Protein AF-A0A2I0LD60-F1 (afdb_monomer_lite)

Radius of gyration: 16.78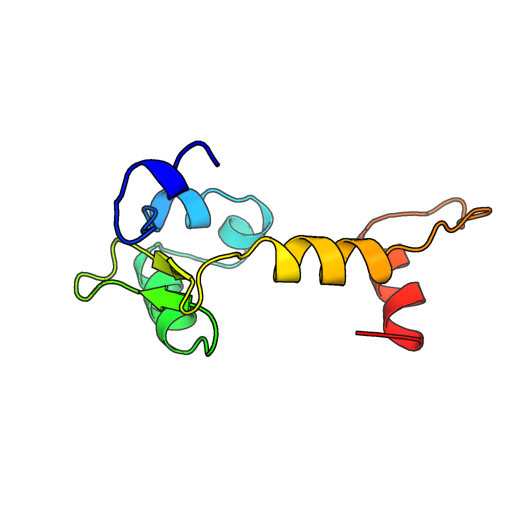 Å; chains: 1; bounding box: 35×22×44 Å

InterPro domains:
  IPR002344 Lupus La protein [PR00302] (10-25)
  IPR002344 Lupus La protein [PR00302] (41-54)
  IPR002344 Lupus La protein [PR00302] (63-79)
  IPR006630 La-type HTH domain [PS50961] (1-62)
  IPR006630 La-type HTH domain [SM00715] (1-55)
  IPR036388 Winged helix-like DNA-binding domain superfamily [G3DSA:1.10.10.10] (1-59)
  IPR036390 Winged helix DNA-binding domain superfamily [SSF46785] (4-64)
  IPR045180 La domain containing protein [PTHR22792] (4-91)

Secondary structure (DSSP, 8-state):
-TTGGGSTT--EEHHHHHTSHHHHTT-S-HHHHHHHHTT-SSEEE-TTSSEEEESSPPPHHHHHHHHTT-----S--TT--HHHHHHHHTTT--

Sequence (94 aa):
MRFINKDPEGYVPISIVASFKKIKALISSNSQLASVLRNSSKLVVSEDGKKVRRLHLLSESDMEELQSRVVVAENLPEDHCHQNLMKIFSAVGR

pLDDT: mean 92.64, std 7.45, range [56.31, 98.19]

Structure (mmCIF, N/CA/C/O backbone):
data_AF-A0A2I0LD60-F1
#
_entry.id   AF-A0A2I0LD60-F1
#
loop_
_atom_site.group_PDB
_atom_site.id
_atom_site.type_symbol
_atom_site.label_atom_id
_atom_site.label_alt_id
_atom_site.label_comp_id
_atom_site.label_asym_id
_atom_site.label_entity_id
_atom_site.label_seq_id
_atom_site.pdbx_PDB_ins_code
_atom_site.Cartn_x
_atom_site.Cartn_y
_atom_site.Cartn_z
_atom_site.occupancy
_atom_site.B_iso_or_equiv
_atom_site.auth_seq_id
_atom_site.auth_comp_id
_atom_site.auth_asym_id
_atom_site.auth_atom_id
_atom_site.pdbx_PDB_model_num
ATOM 1 N N . MET A 1 1 ? 5.914 7.960 7.884 1.00 56.31 1 MET A N 1
ATOM 2 C CA . MET A 1 1 ? 5.372 7.313 9.105 1.00 56.31 1 MET A CA 1
ATOM 3 C C . MET A 1 1 ? 4.649 8.255 10.088 1.00 56.31 1 MET A C 1
ATOM 5 O O . MET A 1 1 ? 4.317 7.819 11.180 1.00 56.31 1 MET A O 1
ATOM 9 N N . ARG A 1 2 ? 4.306 9.511 9.731 1.00 65.75 2 ARG A N 1
ATOM 10 C CA . ARG A 1 2 ? 3.763 10.506 10.694 1.00 65.75 2 ARG A CA 1
ATOM 11 C C . ARG A 1 2 ? 2.464 10.119 11.427 1.00 65.75 2 ARG A C 1
ATOM 13 O O . ARG A 1 2 ? 2.193 10.699 12.471 1.00 65.75 2 ARG A O 1
ATOM 20 N N . PHE A 1 3 ? 1.663 9.199 10.889 1.00 69.00 3 PHE A N 1
ATOM 21 C CA . PHE A 1 3 ? 0.389 8.786 11.496 1.00 69.00 3 PHE A CA 1
ATOM 22 C C . PHE A 1 3 ? 0.408 7.366 12.070 1.00 69.00 3 PHE A C 1
ATOM 24 O O . PHE A 1 3 ? -0.337 7.105 13.000 1.00 69.00 3 PHE A O 1
ATOM 31 N N . ILE A 1 4 ? 1.269 6.483 11.553 1.00 69.88 4 ILE A N 1
ATOM 32 C CA . ILE A 1 4 ? 1.313 5.063 11.943 1.00 69.88 4 ILE A CA 1
ATOM 33 C C . ILE A 1 4 ? 1.921 4.902 13.342 1.00 69.88 4 ILE A C 1
ATOM 35 O O . ILE A 1 4 ? 1.438 4.099 14.122 1.00 69.88 4 ILE A O 1
ATOM 39 N N . ASN A 1 5 ? 2.914 5.723 13.696 1.00 70.38 5 ASN A N 1
ATOM 40 C CA . ASN A 1 5 ? 3.621 5.610 14.979 1.00 70.38 5 ASN A CA 1
ATOM 41 C C . ASN A 1 5 ? 2.896 6.317 16.142 1.00 70.38 5 ASN A C 1
ATOM 43 O O . ASN A 1 5 ? 3.442 6.405 17.235 1.00 70.38 5 ASN A O 1
ATOM 47 N N . LYS A 1 6 ? 1.714 6.901 15.897 1.00 79.56 6 LYS A N 1
ATOM 48 C CA . LYS A 1 6 ? 0.948 7.636 16.920 1.00 79.56 6 LYS A CA 1
ATOM 49 C C . LYS A 1 6 ? 0.009 6.741 17.722 1.00 79.56 6 LYS A C 1
ATOM 51 O O . LYS A 1 6 ? -0.393 7.121 18.814 1.00 79.56 6 LYS A O 1
ATOM 56 N N . ASP A 1 7 ? -0.365 5.604 17.154 1.00 83.38 7 ASP A N 1
ATOM 57 C CA . ASP A 1 7 ? -1.245 4.620 17.763 1.00 83.38 7 ASP A CA 1
ATOM 58 C C . ASP A 1 7 ? -0.401 3.357 18.020 1.00 83.38 7 ASP A C 1
ATOM 60 O O . ASP A 1 7 ? 0.228 2.875 17.074 1.00 83.38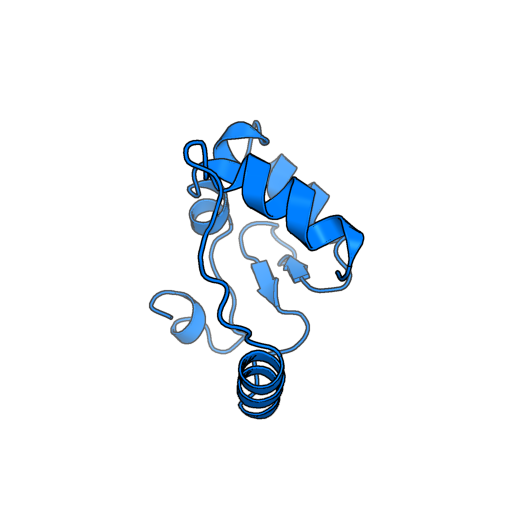 7 ASP A O 1
ATOM 64 N N . PRO A 1 8 ? -0.317 2.843 19.263 1.00 83.62 8 PRO A N 1
ATOM 65 C CA . PRO A 1 8 ? 0.519 1.683 19.588 1.00 83.62 8 PRO A CA 1
ATOM 66 C C . PRO A 1 8 ? 0.165 0.420 18.795 1.00 83.62 8 PRO A C 1
ATOM 68 O O . PRO A 1 8 ? 1.026 -0.423 18.562 1.00 83.62 8 PRO A O 1
ATOM 71 N N . GLU A 1 9 ? -1.085 0.300 18.343 1.00 85.06 9 GLU A N 1
ATOM 72 C CA . GLU A 1 9 ? -1.551 -0.817 17.516 1.00 85.06 9 GLU A CA 1
ATOM 73 C C . GLU A 1 9 ? -1.355 -0.555 16.009 1.00 85.06 9 GLU A C 1
ATOM 75 O O . GLU A 1 9 ? -1.694 -1.388 15.166 1.00 85.06 9 GLU A O 1
ATOM 80 N N . GLY A 1 10 ? -0.809 0.608 15.637 1.00 88.31 10 GLY A N 1
ATOM 81 C CA . GLY A 1 10 ? -0.513 0.982 14.254 1.00 88.31 10 GLY A CA 1
ATOM 82 C C . GLY A 1 10 ? -1.730 1.442 13.450 1.00 88.31 10 GLY A C 1
ATOM 83 O O . GLY A 1 10 ? -1.672 1.491 12.215 1.00 88.31 10 GLY A O 1
ATOM 84 N N . TYR A 1 11 ? -2.840 1.768 14.116 1.00 93.38 11 TYR A N 1
ATOM 85 C CA . TYR A 1 11 ? -4.022 2.294 13.446 1.00 93.38 11 TYR A CA 1
ATOM 86 C C . TYR A 1 11 ? -3.823 3.714 12.918 1.00 93.38 11 TYR A C 1
ATOM 88 O O . TYR A 1 11 ? -3.264 4.597 13.564 1.00 93.38 11 TYR A O 1
ATOM 96 N N . VAL A 1 12 ? -4.403 3.964 11.747 1.00 94.94 12 VAL A N 1
ATOM 97 C CA . VAL A 1 12 ? -4.546 5.296 11.163 1.00 94.94 12 VAL A CA 1
ATOM 98 C C . VAL A 1 12 ? -6.019 5.595 10.873 1.00 94.94 12 VAL A C 1
ATOM 100 O O . VAL A 1 12 ? -6.768 4.682 10.520 1.00 94.94 12 VAL A O 1
ATOM 103 N N . PRO A 1 13 ? -6.475 6.856 10.988 1.00 96.19 13 PRO A N 1
ATOM 104 C CA . PRO A 1 13 ? -7.848 7.205 10.635 1.00 96.19 13 PRO A CA 1
ATOM 105 C C . PRO A 1 13 ? -8.139 6.934 9.155 1.00 96.19 13 PRO A C 1
ATOM 107 O O . PRO A 1 13 ? -7.352 7.306 8.280 1.00 96.19 13 PRO A O 1
ATOM 110 N N . ILE A 1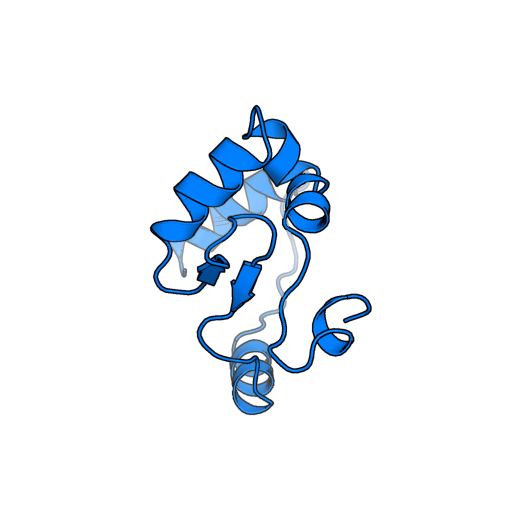 14 ? -9.305 6.358 8.855 1.00 96.94 14 ILE A N 1
ATOM 111 C CA . ILE A 1 14 ? -9.739 6.080 7.477 1.00 96.94 14 ILE A CA 1
ATOM 112 C C . ILE A 1 14 ? -9.835 7.362 6.651 1.00 96.94 14 ILE A C 1
ATOM 114 O O . ILE A 1 14 ? -9.532 7.338 5.464 1.00 96.94 14 ILE A O 1
ATOM 118 N N . SER A 1 15 ? -10.169 8.496 7.270 1.00 96.00 15 SER A N 1
ATOM 119 C CA . SER A 1 15 ? -10.196 9.802 6.601 1.00 96.00 15 SER A CA 1
ATOM 120 C C . SER A 1 15 ? -8.851 10.186 5.971 1.00 96.00 15 SER A C 1
ATOM 122 O O . SER A 1 15 ? -8.828 10.810 4.911 1.00 96.00 15 SER A O 1
ATOM 124 N N . ILE A 1 16 ? -7.729 9.773 6.572 1.00 95.06 16 ILE A N 1
ATOM 125 C CA . ILE A 1 16 ? -6.396 9.995 6.003 1.00 95.06 16 ILE A CA 1
ATOM 126 C C . ILE A 1 16 ? -6.230 9.165 4.729 1.00 95.06 16 ILE A C 1
ATOM 128 O O . ILE A 1 16 ? -5.823 9.704 3.702 1.00 95.06 16 ILE A O 1
ATOM 132 N N . VAL A 1 17 ? -6.606 7.884 4.756 1.00 95.56 17 VAL A N 1
ATOM 133 C CA . VAL A 1 17 ? -6.535 6.997 3.580 1.00 95.56 17 VAL A CA 1
ATOM 134 C C . VAL A 1 17 ? -7.487 7.471 2.476 1.00 95.56 17 VAL A C 1
ATOM 136 O O . VAL A 1 17 ? -7.102 7.541 1.310 1.00 95.56 17 VAL A O 1
ATOM 139 N N . ALA A 1 18 ? -8.700 7.883 2.845 1.00 96.88 18 ALA A N 1
ATOM 140 C CA . ALA A 1 18 ? -9.708 8.436 1.944 1.00 96.88 18 ALA A CA 1
ATOM 141 C C . ALA A 1 18 ? -9.255 9.730 1.248 1.00 96.88 18 ALA A C 1
ATOM 143 O O . ALA A 1 18 ? -9.725 10.040 0.156 1.00 96.88 18 ALA A O 1
ATOM 144 N N . SER A 1 19 ? -8.326 10.485 1.846 1.00 96.06 19 SER A N 1
ATOM 145 C CA . SER A 1 19 ? -7.802 11.723 1.256 1.00 96.06 19 SER A CA 1
ATOM 146 C C . SER A 1 19 ? -6.848 11.494 0.075 1.00 96.06 19 SER A C 1
ATOM 148 O O . SER A 1 19 ? -6.567 12.426 -0.682 1.00 96.06 19 SER A O 1
ATOM 150 N N . PHE A 1 20 ? -6.346 10.268 -0.115 1.00 96.38 20 PHE A N 1
ATOM 151 C CA . PHE A 1 20 ? -5.389 9.968 -1.178 1.00 96.38 20 PHE A CA 1
ATOM 152 C C . PHE A 1 20 ? -6.072 10.072 -2.537 1.00 96.38 20 PHE A C 1
ATOM 154 O O . PHE A 1 20 ? -7.072 9.405 -2.769 1.00 96.38 20 PHE A O 1
ATOM 161 N N . LYS A 1 21 ? -5.508 10.859 -3.465 1.00 96.50 21 LYS A N 1
ATOM 162 C CA . LYS A 1 21 ? -6.143 11.195 -4.757 1.00 96.50 21 LYS A CA 1
ATOM 163 C C . LYS A 1 21 ? -6.734 9.982 -5.491 1.00 96.50 21 LYS A C 1
ATOM 165 O O . LYS A 1 21 ? -7.886 10.036 -5.900 1.00 96.50 21 LYS A O 1
ATOM 170 N N . LYS A 1 22 ? -5.970 8.885 -5.609 1.00 95.25 22 LYS A N 1
ATOM 171 C CA . LYS A 1 22 ? -6.417 7.648 -6.279 1.00 95.25 22 LYS A CA 1
ATOM 172 C C . LYS A 1 22 ? -7.569 6.952 -5.543 1.00 95.25 22 LYS A C 1
ATOM 174 O O . LYS A 1 22 ? -8.462 6.437 -6.194 1.00 95.25 22 LYS A O 1
ATOM 179 N N . ILE A 1 23 ? -7.566 6.957 -4.209 1.00 97.25 23 ILE A N 1
ATOM 180 C CA . ILE A 1 23 ? -8.650 6.381 -3.401 1.00 97.25 23 ILE A CA 1
ATOM 181 C C . ILE A 1 23 ? -9.883 7.280 -3.456 1.00 97.25 23 ILE A C 1
ATOM 183 O O . ILE A 1 23 ? -10.972 6.793 -3.733 1.00 97.25 23 ILE A O 1
ATOM 187 N N . LYS A 1 24 ? -9.707 8.594 -3.270 1.00 96.75 24 LYS A N 1
ATOM 188 C CA . LYS A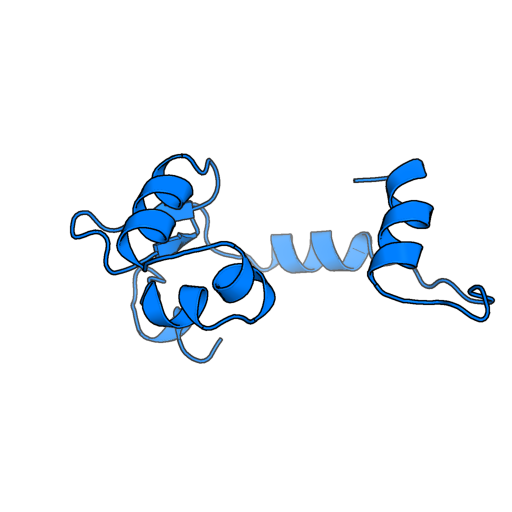 1 24 ? -10.778 9.597 -3.314 1.00 96.75 24 LYS A CA 1
ATOM 189 C C . LYS A 1 24 ? -11.569 9.556 -4.625 1.00 96.75 24 LYS A C 1
ATOM 191 O O . LYS A 1 24 ? -12.768 9.783 -4.604 1.00 96.75 24 LYS A O 1
ATOM 196 N N . ALA A 1 25 ? -10.913 9.253 -5.746 1.00 97.19 25 ALA A N 1
ATOM 197 C CA . ALA A 1 25 ? -11.566 9.098 -7.048 1.00 97.19 25 ALA A CA 1
ATOM 198 C C . ALA A 1 25 ? -12.442 7.832 -7.172 1.00 97.19 25 ALA A C 1
ATOM 200 O O . ALA A 1 25 ? -13.249 7.754 -8.091 1.00 97.19 25 ALA A O 1
ATOM 201 N N . LEU A 1 26 ? -12.279 6.843 -6.286 1.00 96.81 26 LEU A N 1
ATOM 202 C CA . LEU A 1 26 ? -12.940 5.531 -6.353 1.00 96.81 26 LEU A CA 1
ATOM 203 C C . LEU A 1 26 ? -14.017 5.327 -5.277 1.00 96.81 26 LEU A C 1
ATOM 205 O O . LEU A 1 26 ? -14.733 4.327 -5.308 1.00 96.81 26 LEU A O 1
ATOM 209 N N . ILE A 1 27 ? -14.118 6.235 -4.306 1.00 97.00 27 ILE A N 1
ATOM 210 C CA . ILE A 1 27 ? -15.036 6.116 -3.170 1.00 97.00 27 ILE A CA 1
ATOM 211 C C . ILE A 1 27 ? -16.011 7.289 -3.132 1.00 97.00 27 ILE A C 1
ATOM 213 O O . ILE A 1 27 ? -15.673 8.412 -3.494 1.00 97.00 27 ILE A O 1
ATOM 217 N N . SER A 1 28 ? -17.203 7.040 -2.606 1.00 96.00 28 SER A N 1
ATOM 218 C CA . SER A 1 28 ? -18.218 8.061 -2.341 1.00 96.00 28 SER A CA 1
ATOM 219 C C . SER A 1 28 ? -18.278 8.454 -0.863 1.00 96.00 28 SER A C 1
ATOM 221 O O . SER A 1 28 ? -18.786 9.522 -0.530 1.00 96.00 28 SER A O 1
ATOM 223 N N . SER A 1 29 ? -17.752 7.623 0.044 1.00 97.25 29 SER A N 1
ATOM 224 C CA . SER A 1 29 ? -17.735 7.905 1.483 1.00 97.25 29 SER A CA 1
ATOM 225 C C . SER A 1 29 ? -16.662 7.115 2.245 1.00 97.25 29 SER A C 1
ATOM 227 O O . SER A 1 29 ? -16.170 6.078 1.791 1.00 97.25 29 SER A O 1
ATOM 229 N N . ASN A 1 30 ? -16.342 7.568 3.464 1.00 97.81 30 ASN A N 1
ATOM 230 C CA . ASN A 1 30 ? -15.460 6.830 4.377 1.00 97.81 30 ASN A CA 1
ATOM 231 C C . ASN A 1 30 ? -16.072 5.489 4.816 1.00 97.81 30 ASN A C 1
ATOM 233 O O . ASN A 1 30 ? -15.335 4.530 5.031 1.00 97.81 30 ASN A O 1
ATOM 237 N N . SER A 1 31 ? -17.403 5.403 4.932 1.00 96.94 31 SER A N 1
ATOM 238 C CA . SER A 1 31 ? -18.093 4.161 5.298 1.00 96.94 31 SER A CA 1
ATOM 239 C C . SER A 1 31 ? -18.003 3.112 4.190 1.00 96.94 31 SER A C 1
ATOM 241 O O . SER A 1 31 ? -17.748 1.944 4.484 1.00 96.94 31 SER A O 1
ATOM 243 N N . GLN A 1 32 ? -18.118 3.526 2.922 1.00 97.50 32 GLN A N 1
ATOM 244 C CA . GLN A 1 32 ? -17.877 2.648 1.777 1.00 97.50 32 GLN A CA 1
ATOM 245 C C . GLN A 1 32 ? -16.439 2.123 1.801 1.00 97.50 32 GLN A C 1
ATOM 247 O O . GLN A 1 32 ? -16.229 0.917 1.685 1.00 97.50 32 GLN A O 1
ATOM 252 N N . LEU A 1 33 ? -15.453 3.006 2.008 1.00 98.00 33 LEU A N 1
ATOM 253 C CA . LEU A 1 33 ? -14.054 2.593 2.107 1.00 98.00 33 LEU A CA 1
ATOM 254 C C . LEU A 1 33 ? -13.853 1.578 3.244 1.00 98.00 33 LEU A C 1
ATOM 256 O O . LEU A 1 33 ? -13.268 0.524 3.016 1.00 98.00 33 LEU A O 1
ATOM 260 N N . ALA A 1 34 ? -14.389 1.841 4.440 1.00 98.19 34 ALA A N 1
ATOM 261 C CA . ALA A 1 34 ? -14.316 0.917 5.572 1.00 98.19 34 ALA A CA 1
ATOM 262 C C . ALA A 1 34 ? -14.916 -0.460 5.240 1.00 98.19 34 ALA A C 1
ATOM 264 O O . ALA A 1 34 ? -14.312 -1.485 5.545 1.00 98.19 34 ALA A O 1
ATOM 265 N N . SER A 1 35 ? -16.079 -0.493 4.582 1.00 97.50 35 SER A N 1
ATOM 266 C CA . SER A 1 35 ? -16.737 -1.738 4.173 1.00 97.50 35 SER A CA 1
ATOM 267 C C . SER A 1 35 ? -15.891 -2.549 3.195 1.00 97.50 35 SER A C 1
ATOM 269 O O . SER A 1 35 ? -15.763 -3.757 3.359 1.00 97.50 35 SER A O 1
ATOM 271 N N . VAL A 1 36 ? -15.297 -1.901 2.190 1.00 96.94 36 VAL A N 1
ATOM 272 C CA . VAL A 1 36 ? -14.445 -2.582 1.205 1.00 96.94 36 VAL A CA 1
ATOM 273 C C . VAL A 1 36 ? -13.173 -3.112 1.866 1.00 96.94 36 VAL A C 1
ATOM 275 O O . VAL A 1 36 ? -12.775 -4.248 1.618 1.00 96.94 36 VAL A O 1
ATOM 278 N N . LEU A 1 37 ? -12.555 -2.320 2.746 1.00 97.62 37 LEU A N 1
ATOM 279 C CA . LEU A 1 37 ? -11.312 -2.697 3.418 1.00 97.62 37 LEU A CA 1
ATOM 280 C C . LEU A 1 37 ? -11.477 -3.867 4.397 1.00 97.62 37 LEU A C 1
ATOM 282 O O . LEU A 1 37 ? -10.503 -4.584 4.614 1.00 97.62 37 LEU A O 1
ATOM 286 N N . ARG A 1 38 ? -12.679 -4.111 4.938 1.00 97.69 38 ARG A N 1
ATOM 287 C CA . ARG A 1 38 ? -12.959 -5.295 5.776 1.00 97.69 38 ARG A CA 1
ATOM 288 C C . ARG A 1 38 ? -12.799 -6.623 5.033 1.00 97.69 38 ARG A C 1
ATOM 290 O O . ARG A 1 38 ? -12.532 -7.629 5.672 1.00 97.69 38 ARG A O 1
ATOM 297 N N . ASN A 1 39 ? -12.901 -6.620 3.704 1.00 97.38 39 ASN A N 1
ATOM 298 C CA . ASN A 1 39 ? -12.679 -7.812 2.880 1.00 97.38 39 ASN A CA 1
ATOM 299 C C . ASN A 1 39 ? -11.189 -8.060 2.567 1.00 97.38 39 ASN A C 1
ATOM 301 O O . ASN A 1 39 ? -10.854 -8.980 1.824 1.00 97.38 39 ASN A O 1
ATOM 305 N N . SER A 1 40 ? -10.280 -7.218 3.069 1.00 97.56 40 SER A N 1
ATOM 306 C CA . SER A 1 40 ? -8.845 -7.338 2.810 1.00 97.56 40 SER A CA 1
ATOM 307 C C . SER A 1 40 ? -8.210 -8.444 3.647 1.00 97.56 40 SER A C 1
ATOM 309 O O . SER A 1 40 ? -8.385 -8.492 4.859 1.00 97.56 40 SER A O 1
ATOM 311 N N . SER A 1 41 ? -7.353 -9.257 3.030 1.00 97.00 41 SER A N 1
ATOM 312 C CA . SER A 1 41 ? -6.494 -10.208 3.750 1.00 97.00 41 SER A CA 1
ATOM 313 C C . SER A 1 41 ? -5.260 -9.563 4.393 1.00 97.00 41 SER A C 1
ATOM 315 O O . SER A 1 41 ? -4.524 -10.225 5.116 1.00 97.00 41 SER A O 1
ATOM 317 N N . LYS A 1 42 ? -4.995 -8.278 4.119 1.00 95.81 42 LYS A N 1
ATOM 318 C CA . LYS A 1 42 ? -3.781 -7.571 4.572 1.00 95.81 42 LYS A CA 1
ATOM 319 C C . LYS A 1 42 ? -4.058 -6.418 5.532 1.00 95.81 42 LYS A C 1
ATOM 321 O O . LYS A 1 42 ? -3.121 -5.870 6.115 1.00 95.81 42 LYS A O 1
ATOM 326 N N . LEU A 1 43 ? -5.315 -6.003 5.665 1.00 97.31 43 LEU A N 1
ATOM 327 C CA . LEU A 1 43 ? -5.714 -4.834 6.444 1.00 97.31 43 LEU A CA 1
ATOM 328 C C . LEU A 1 43 ? -6.796 -5.217 7.444 1.00 97.31 43 LEU A C 1
ATOM 330 O O . LEU A 1 43 ? -7.633 -6.064 7.160 1.00 97.31 43 LEU A O 1
ATOM 334 N N . VAL A 1 44 ? -6.788 -4.545 8.591 1.00 97.19 44 VAL A N 1
ATOM 335 C CA . VAL A 1 44 ? -7.802 -4.693 9.635 1.00 97.19 44 VAL A CA 1
ATOM 336 C C . VAL A 1 44 ? -8.445 -3.338 9.866 1.00 97.19 44 VAL A C 1
ATOM 338 O O . VAL A 1 44 ? -7.752 -2.338 10.064 1.00 97.19 44 VAL A O 1
ATOM 341 N N . VAL A 1 45 ? -9.772 -3.305 9.820 1.00 97.94 45 VAL A N 1
ATOM 342 C CA . VAL A 1 45 ? -10.581 -2.120 10.115 1.00 97.94 45 VAL A CA 1
ATOM 343 C C . VAL A 1 45 ? -11.063 -2.226 11.559 1.00 97.94 45 VAL A C 1
ATOM 345 O O . VAL A 1 45 ? -11.485 -3.302 11.976 1.00 97.94 45 VAL A O 1
ATOM 348 N N . SER A 1 46 ? -10.995 -1.129 12.315 1.00 96.81 46 SER A N 1
ATOM 349 C CA . SER A 1 46 ? -11.521 -1.086 13.684 1.00 96.81 46 SER A CA 1
ATOM 350 C C . SER A 1 46 ? -13.021 -1.384 13.708 1.00 96.81 46 SER A C 1
ATOM 352 O O . SER A 1 46 ? -13.730 -1.176 12.718 1.00 96.81 46 SER A O 1
ATOM 354 N N . GLU A 1 47 ? -13.524 -1.848 14.849 1.00 96.12 47 GLU A N 1
ATOM 355 C CA . GLU A 1 47 ? -14.936 -2.210 15.014 1.00 96.12 47 GLU A CA 1
ATOM 356 C C . GLU A 1 47 ? -15.876 -1.057 14.619 1.00 96.12 47 GLU A C 1
ATOM 358 O O . GLU A 1 47 ? -16.776 -1.232 13.795 1.00 96.12 47 GLU A O 1
ATOM 363 N N . ASP A 1 48 ? -15.563 0.161 15.072 1.00 96.06 48 ASP A N 1
ATOM 364 C CA . ASP A 1 48 ? -16.299 1.390 14.749 1.00 96.06 48 ASP A CA 1
ATOM 365 C C . ASP A 1 48 ? -16.176 1.851 13.281 1.00 96.06 48 ASP A C 1
ATOM 367 O O . ASP A 1 48 ? -16.838 2.804 12.864 1.00 96.06 48 ASP A O 1
ATOM 371 N N . GLY A 1 49 ? -15.323 1.202 12.482 1.00 96.75 49 GLY A N 1
ATOM 372 C CA . GLY A 1 49 ? -15.093 1.532 11.081 1.00 96.75 49 GLY A CA 1
ATOM 373 C C . GLY A 1 49 ? -14.399 2.872 10.847 1.00 96.75 49 GLY A C 1
ATOM 374 O O . GLY A 1 49 ? -14.497 3.400 9.742 1.00 96.75 49 GLY A O 1
ATOM 375 N N . LYS A 1 50 ? -13.735 3.460 11.850 1.00 96.56 50 LYS A N 1
ATOM 376 C CA . LYS A 1 50 ? -13.092 4.782 11.730 1.00 96.56 50 LYS A CA 1
ATOM 377 C C . LYS A 1 50 ? -11.586 4.716 11.531 1.00 96.56 50 LYS A C 1
ATOM 379 O O . LYS A 1 50 ? -11.000 5.689 11.046 1.00 96.56 50 LYS A O 1
ATOM 384 N N . LYS A 1 51 ? -10.952 3.597 11.875 1.00 96.69 51 LYS A N 1
ATOM 385 C CA . LYS A 1 51 ? -9.510 3.393 11.757 1.00 96.69 51 LYS A CA 1
ATOM 386 C C . LYS A 1 51 ? -9.189 2.133 10.955 1.00 96.69 51 LYS A C 1
ATOM 388 O O . LYS A 1 51 ? -9.982 1.201 10.872 1.00 96.69 51 LYS A O 1
ATOM 393 N N . VAL A 1 52 ? -8.001 2.106 10.363 1.00 96.88 52 VAL A N 1
ATOM 394 C CA . VAL A 1 52 ? -7.453 0.952 9.645 1.00 96.88 52 VAL A CA 1
ATOM 395 C C . VAL A 1 52 ? -5.986 0.762 10.006 1.00 96.88 52 VAL A C 1
ATOM 397 O O . VAL A 1 52 ? -5.267 1.739 10.205 1.00 96.88 52 VAL A O 1
ATOM 400 N N . ARG A 1 53 ? -5.532 -0.486 10.083 1.00 95.06 53 ARG A N 1
ATOM 401 C CA . ARG A 1 53 ? -4.121 -0.852 10.255 1.00 95.06 53 ARG A CA 1
ATOM 402 C C . ARG A 1 53 ? -3.735 -1.989 9.319 1.00 95.06 53 ARG A C 1
ATOM 404 O O . ARG A 1 53 ? -4.595 -2.629 8.711 1.00 95.06 53 ARG A O 1
ATOM 411 N N . ARG A 1 54 ? -2.435 -2.268 9.227 1.00 94.00 54 ARG A N 1
ATOM 412 C CA . ARG A 1 54 ? -1.955 -3.515 8.620 1.00 94.00 54 ARG A CA 1
ATOM 413 C C . ARG A 1 54 ? -2.250 -4.688 9.551 1.00 94.00 54 ARG A C 1
ATOM 415 O O . ARG A 1 54 ? -2.159 -4.540 10.770 1.00 94.00 54 ARG A O 1
ATOM 422 N N . LEU A 1 55 ? -2.596 -5.839 8.975 1.00 94.44 55 LEU A N 1
ATOM 423 C CA . LEU A 1 55 ? -2.734 -7.084 9.732 1.00 94.44 55 LEU A CA 1
ATOM 424 C C . LEU A 1 55 ? -1.379 -7.500 10.317 1.00 94.44 55 LEU A C 1
ATOM 426 O O . LEU A 1 55 ? -1.282 -7.736 11.518 1.00 94.44 55 LEU A O 1
ATOM 430 N N . HIS A 1 56 ? -0.348 -7.496 9.470 1.00 90.50 56 HIS A N 1
ATOM 431 C CA . HIS A 1 56 ? 1.045 -7.728 9.839 1.00 90.50 56 HIS A CA 1
ATOM 432 C C . HIS A 1 56 ? 1.810 -6.404 9.799 1.00 90.50 56 HIS A C 1
ATOM 434 O O . HIS A 1 56 ? 1.728 -5.658 8.816 1.00 90.50 56 HIS A O 1
ATOM 440 N N . LEU A 1 57 ? 2.502 -6.083 10.893 1.00 85.06 57 LEU A N 1
ATOM 441 C CA . LEU A 1 57 ? 3.350 -4.896 10.973 1.00 85.06 57 LEU A CA 1
ATOM 442 C C . LEU A 1 57 ? 4.481 -4.993 9.947 1.00 85.06 57 LEU A C 1
ATOM 444 O O . LEU A 1 57 ? 4.939 -6.086 9.640 1.00 85.06 57 LEU A O 1
ATOM 448 N N . LEU A 1 58 ? 4.903 -3.840 9.424 1.00 84.81 58 LEU A N 1
ATOM 449 C CA . LEU A 1 58 ? 6.045 -3.780 8.516 1.00 84.81 58 LEU A CA 1
ATOM 450 C C . LEU A 1 58 ? 7.320 -4.070 9.309 1.00 84.81 58 LEU A C 1
ATOM 452 O O . LEU A 1 58 ? 7.644 -3.291 10.207 1.00 84.81 58 LEU A O 1
ATOM 456 N N . SER A 1 59 ? 8.012 -5.156 8.984 1.00 88.94 59 SER A N 1
ATOM 457 C CA . SER A 1 59 ? 9.293 -5.507 9.599 1.00 88.94 59 SER A CA 1
ATOM 458 C C . SER A 1 59 ? 10.483 -4.955 8.805 1.00 88.94 59 SER A C 1
ATOM 460 O O . SER A 1 59 ? 10.339 -4.438 7.696 1.00 88.94 59 SER A O 1
ATOM 462 N N . GLU A 1 60 ? 11.686 -5.082 9.367 1.00 90.44 60 GLU A N 1
ATOM 463 C CA . GLU A 1 60 ? 12.934 -4.817 8.638 1.00 90.44 60 GLU A CA 1
ATOM 464 C C . GLU A 1 60 ? 13.167 -5.846 7.526 1.00 90.44 60 GLU A C 1
ATOM 466 O O . GLU A 1 60 ? 13.541 -5.471 6.419 1.00 90.44 60 GLU A O 1
ATOM 471 N N . SER A 1 61 ? 12.830 -7.118 7.758 1.00 92.69 61 SER A N 1
ATOM 472 C CA . SER A 1 61 ? 12.929 -8.157 6.727 1.00 92.69 61 SER A CA 1
ATOM 473 C C . SER A 1 61 ? 12.026 -7.871 5.521 1.00 92.69 61 SER A C 1
ATOM 475 O O . SER A 1 61 ? 12.428 -8.125 4.390 1.00 92.69 61 SER A O 1
ATOM 477 N N . ASP A 1 62 ? 10.834 -7.293 5.731 1.00 91.12 62 ASP A N 1
ATOM 478 C CA . ASP A 1 62 ? 9.961 -6.846 4.634 1.00 91.12 62 ASP A CA 1
ATOM 479 C C . ASP A 1 62 ? 10.638 -5.751 3.791 1.00 91.12 62 ASP A C 1
ATOM 481 O O . ASP A 1 62 ? 10.450 -5.673 2.576 1.00 91.12 62 ASP A O 1
ATOM 485 N N . MET A 1 63 ? 11.415 -4.876 4.437 1.00 90.81 63 MET A N 1
ATOM 486 C CA . MET A 1 63 ? 12.146 -3.801 3.767 1.00 90.81 63 MET A CA 1
ATOM 487 C C . MET A 1 63 ? 13.341 -4.344 2.978 1.00 90.81 63 MET A C 1
ATOM 489 O O . MET A 1 63 ? 13.559 -3.911 1.847 1.00 90.81 63 MET A O 1
ATOM 493 N N . GLU A 1 64 ? 14.077 -5.307 3.531 1.00 94.81 64 GLU A N 1
ATOM 494 C CA . GLU A 1 64 ? 15.180 -5.992 2.845 1.00 94.81 64 GLU A CA 1
ATOM 495 C C . GLU A 1 64 ? 14.681 -6.797 1.637 1.00 94.81 64 GLU A C 1
ATOM 497 O O . GLU A 1 64 ? 15.231 -6.692 0.540 1.00 94.81 64 GLU A O 1
ATOM 502 N N . GLU A 1 65 ? 13.587 -7.547 1.800 1.00 94.19 65 GLU A N 1
ATOM 503 C CA . GLU A 1 65 ? 12.948 -8.315 0.724 1.00 94.19 65 GLU A CA 1
ATOM 504 C C . GLU A 1 65 ? 12.360 -7.402 -0.368 1.00 94.19 65 GLU A C 1
ATOM 506 O O . GLU A 1 65 ? 12.299 -7.766 -1.546 1.00 94.19 65 GLU A O 1
ATOM 511 N N . LEU A 1 66 ? 11.908 -6.197 -0.006 1.00 92.38 66 LEU A N 1
ATOM 512 C CA . LEU A 1 66 ? 11.515 -5.183 -0.981 1.00 92.38 66 LEU A CA 1
ATOM 513 C C . LEU A 1 66 ? 12.730 -4.687 -1.770 1.00 92.38 66 LEU A C 1
ATOM 515 O O . LEU A 1 66 ? 12.670 -4.639 -2.996 1.00 92.38 66 LEU A O 1
ATOM 519 N N . GLN A 1 67 ? 13.820 -4.333 -1.085 1.00 93.31 67 GLN A N 1
ATOM 520 C CA . GLN A 1 67 ? 15.034 -3.804 -1.713 1.00 93.31 67 GLN A CA 1
ATOM 521 C C . GLN A 1 67 ? 15.707 -4.817 -2.641 1.00 93.31 67 GLN A C 1
ATOM 523 O O . GLN A 1 67 ? 16.162 -4.436 -3.718 1.00 93.31 67 GLN A O 1
ATOM 528 N N . SER A 1 68 ? 15.715 -6.102 -2.279 1.00 95.94 68 SER A N 1
ATOM 529 C CA . SER A 1 68 ? 16.333 -7.161 -3.088 1.00 95.94 68 SER A CA 1
ATOM 530 C C . SER A 1 68 ? 15.647 -7.395 -4.440 1.00 95.94 68 SER A C 1
ATOM 532 O O . SER A 1 68 ? 16.244 -7.988 -5.336 1.00 95.94 68 SER A O 1
ATOM 534 N N . ARG A 1 69 ? 14.408 -6.913 -4.607 1.00 93.12 69 ARG A N 1
ATOM 535 C CA . ARG A 1 69 ? 13.613 -7.041 -5.840 1.00 93.12 69 ARG A CA 1
ATOM 536 C C . ARG A 1 69 ? 13.529 -5.747 -6.651 1.00 93.12 69 ARG A C 1
ATOM 538 O O . ARG A 1 69 ? 12.805 -5.699 -7.645 1.00 93.12 69 ARG A O 1
ATOM 545 N N . VAL A 1 70 ? 14.243 -4.695 -6.246 1.00 94.12 70 VAL A N 1
ATOM 546 C CA . VAL A 1 70 ? 14.300 -3.437 -7.001 1.00 94.12 70 VAL A CA 1
ATOM 547 C C . VAL A 1 70 ? 15.224 -3.603 -8.204 1.00 94.12 70 VAL A C 1
ATOM 549 O O . VAL A 1 70 ? 16.367 -4.032 -8.072 1.00 94.12 70 VAL A O 1
ATOM 552 N N . VAL A 1 71 ? 14.735 -3.210 -9.378 1.00 93.75 71 VAL A N 1
ATOM 553 C CA . VAL A 1 71 ? 15.500 -3.198 -10.629 1.00 93.75 71 VAL A CA 1
ATOM 554 C C . VAL A 1 71 ? 15.566 -1.781 -11.191 1.00 93.75 71 VAL A C 1
ATOM 556 O O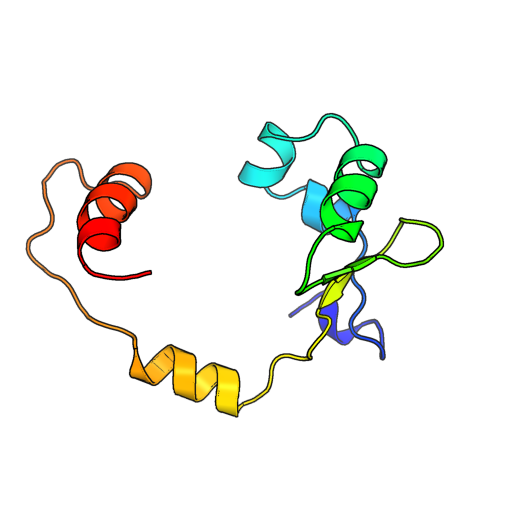 . VAL A 1 71 ? 14.648 -0.984 -10.992 1.00 93.75 71 VAL A O 1
ATOM 559 N N .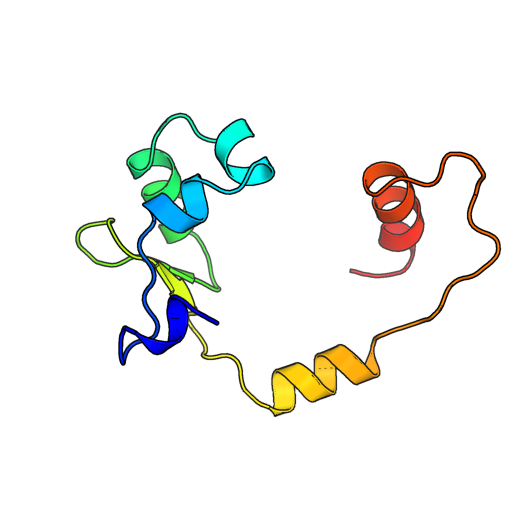 VAL A 1 72 ? 16.648 -1.470 -11.905 1.00 95.25 72 VAL A N 1
ATOM 560 C CA . VAL A 1 72 ? 16.803 -0.207 -12.639 1.00 95.25 72 VAL A CA 1
ATOM 561 C C . VAL A 1 72 ? 16.523 -0.472 -14.114 1.00 95.25 72 VAL A C 1
ATOM 563 O O . VAL A 1 72 ? 17.096 -1.390 -14.697 1.00 95.25 72 VAL A O 1
ATOM 566 N N . ALA A 1 73 ? 15.630 0.321 -14.704 1.00 94.81 73 ALA A N 1
ATOM 567 C CA . ALA A 1 73 ? 15.298 0.256 -16.120 1.00 94.81 73 ALA A CA 1
ATOM 568 C C . ALA A 1 73 ? 15.601 1.602 -16.781 1.00 94.81 73 ALA A C 1
ATOM 570 O O . ALA A 1 73 ? 15.148 2.648 -16.314 1.00 94.81 73 ALA A O 1
ATOM 571 N N . GLU A 1 74 ? 16.347 1.555 -17.876 1.00 95.75 74 GLU A N 1
ATOM 572 C CA . GLU A 1 74 ? 16.708 2.710 -18.697 1.00 95.75 74 GLU A CA 1
ATOM 573 C C . GLU A 1 74 ? 16.068 2.592 -20.086 1.00 95.75 74 GLU A C 1
ATOM 575 O O . GLU A 1 74 ? 15.525 1.544 -20.438 1.00 95.75 74 GLU A O 1
ATOM 580 N N . ASN A 1 75 ? 16.144 3.662 -20.884 1.00 95.44 75 ASN A N 1
ATOM 581 C CA . ASN A 1 75 ? 15.598 3.713 -22.249 1.00 95.44 75 ASN A CA 1
ATOM 582 C C . ASN A 1 75 ? 14.080 3.466 -22.303 1.00 95.44 75 ASN A C 1
ATOM 584 O O . ASN A 1 75 ? 13.576 2.713 -23.137 1.00 95.44 75 ASN A O 1
ATOM 588 N N . LEU A 1 76 ? 13.346 4.100 -21.382 1.00 95.12 76 LEU A N 1
ATOM 589 C CA . LEU A 1 76 ? 11.886 4.058 -21.372 1.00 95.12 76 LEU A CA 1
ATOM 590 C C . LEU A 1 76 ? 11.308 4.776 -22.609 1.00 95.12 76 LEU A C 1
ATOM 592 O O . LEU A 1 76 ? 11.928 5.718 -23.106 1.00 95.12 76 LEU A O 1
ATOM 596 N N . PRO A 1 77 ? 10.110 4.380 -23.078 1.00 94.62 77 PRO A N 1
ATOM 597 C CA . PRO A 1 77 ? 9.412 5.080 -24.155 1.00 94.62 77 PRO A CA 1
ATOM 598 C C . PRO A 1 77 ? 9.220 6.578 -23.869 1.00 94.62 77 PRO A C 1
ATOM 600 O O . PRO A 1 77 ? 9.101 6.994 -22.714 1.00 94.62 77 PRO A O 1
ATOM 603 N N . GLU A 1 78 ? 9.130 7.396 -24.919 1.00 94.88 78 GLU A N 1
ATOM 604 C CA . GLU A 1 78 ? 8.944 8.850 -24.781 1.00 94.88 78 GLU A CA 1
ATOM 605 C C . GLU A 1 78 ? 7.663 9.213 -24.013 1.00 94.88 78 GLU A C 1
ATOM 607 O O . GLU A 1 78 ? 7.657 10.145 -23.212 1.00 94.88 78 GLU A O 1
ATOM 612 N N . ASP A 1 79 ? 6.600 8.424 -24.174 1.00 94.00 79 ASP A N 1
ATOM 613 C CA . ASP A 1 79 ? 5.308 8.579 -23.502 1.00 94.00 79 ASP A CA 1
ATOM 614 C C . ASP A 1 79 ? 5.245 7.869 -22.132 1.00 94.00 79 ASP A C 1
ATOM 616 O O . ASP A 1 79 ? 4.170 7.467 -21.663 1.00 94.00 79 ASP A O 1
ATOM 620 N N . HIS A 1 80 ? 6.394 7.681 -21.472 1.00 91.19 80 HIS A N 1
ATOM 621 C CA . HIS A 1 80 ? 6.452 7.026 -20.170 1.00 91.19 80 HIS A CA 1
ATOM 622 C C . HIS A 1 80 ? 5.561 7.744 -19.146 1.00 91.19 80 HIS A C 1
ATOM 624 O O . HIS A 1 80 ? 5.724 8.909 -18.788 1.00 91.19 80 HIS A O 1
ATOM 630 N N . CYS A 1 81 ? 4.605 6.999 -18.610 1.00 94.75 81 CYS A N 1
ATOM 631 C CA . CYS A 1 81 ? 3.777 7.429 -17.498 1.00 94.75 81 CYS A CA 1
ATOM 632 C C . CYS A 1 81 ? 3.471 6.224 -16.613 1.00 94.75 81 CYS A C 1
ATOM 634 O O . CYS A 1 81 ? 3.611 5.077 -17.036 1.00 94.75 81 CYS A O 1
ATOM 636 N N . HIS A 1 82 ? 3.003 6.457 -15.385 1.00 92.69 82 HIS A N 1
ATOM 637 C CA . HIS A 1 82 ? 2.689 5.367 -14.456 1.00 92.69 82 HIS A CA 1
ATOM 638 C C . HIS A 1 82 ? 1.755 4.311 -15.078 1.00 92.69 82 HIS A C 1
ATOM 640 O O . HIS A 1 82 ? 1.915 3.127 -14.804 1.00 92.69 82 HIS A O 1
ATOM 646 N N . GLN A 1 83 ? 0.763 4.703 -15.884 1.00 93.19 83 GLN A N 1
ATOM 647 C CA . GLN A 1 83 ? -0.153 3.742 -16.512 1.00 93.19 83 GLN A CA 1
ATOM 648 C C . GLN A 1 83 ? 0.553 2.882 -17.568 1.00 93.19 83 GLN A C 1
ATOM 650 O O . GLN A 1 83 ? 0.424 1.659 -17.533 1.00 93.19 83 GLN A O 1
ATOM 655 N N . ASN A 1 84 ? 1.347 3.500 -18.445 1.00 94.00 84 ASN A N 1
ATOM 656 C CA . ASN A 1 84 ? 2.096 2.795 -19.485 1.00 94.00 84 ASN A CA 1
ATOM 657 C C . ASN A 1 84 ? 3.177 1.886 -18.890 1.00 94.00 84 ASN A C 1
ATOM 659 O O . ASN A 1 84 ? 3.293 0.731 -19.289 1.00 94.00 84 ASN A O 1
ATOM 663 N N . LEU A 1 85 ? 3.907 2.358 -17.875 1.00 95.00 85 LEU A N 1
ATOM 664 C CA . LEU A 1 85 ? 4.921 1.555 -17.192 1.00 95.00 85 LEU A CA 1
ATOM 665 C C . LEU A 1 85 ? 4.300 0.352 -16.478 1.00 95.00 85 LEU A C 1
ATOM 667 O O . LEU A 1 85 ? 4.805 -0.757 -16.621 1.00 95.00 85 LEU A O 1
ATOM 671 N N . MET A 1 86 ? 3.169 0.531 -15.785 1.00 94.06 86 MET A N 1
ATOM 672 C CA . MET A 1 86 ? 2.435 -0.601 -15.207 1.00 94.06 86 MET A CA 1
ATOM 673 C C . MET A 1 86 ? 2.054 -1.620 -16.285 1.00 94.06 86 MET A C 1
ATOM 675 O O . MET A 1 86 ? 2.277 -2.808 -16.097 1.00 94.06 86 MET A O 1
ATOM 679 N N . LYS A 1 87 ? 1.540 -1.171 -17.437 1.00 93.06 87 LYS A N 1
ATOM 680 C CA . LYS A 1 87 ? 1.176 -2.067 -18.543 1.00 93.06 87 LYS A CA 1
ATOM 681 C C . LYS A 1 87 ? 2.369 -2.886 -19.051 1.00 93.06 87 LYS A C 1
ATOM 683 O O . LYS A 1 87 ? 2.210 -4.078 -19.288 1.00 93.06 87 LYS A O 1
ATOM 688 N N . ILE A 1 88 ? 3.535 -2.260 -19.218 1.00 93.38 88 ILE A N 1
ATOM 689 C CA . ILE A 1 88 ? 4.748 -2.923 -19.722 1.00 93.38 88 ILE A CA 1
ATOM 690 C C . ILE A 1 88 ? 5.275 -3.938 -18.699 1.00 93.38 88 ILE A C 1
ATOM 692 O O . ILE A 1 88 ? 5.455 -5.109 -19.026 1.00 93.38 88 ILE A O 1
ATOM 696 N N . PHE A 1 89 ? 5.491 -3.517 -17.451 1.00 94.19 89 PHE A N 1
ATOM 697 C CA . PHE A 1 89 ? 6.150 -4.361 -16.451 1.00 94.19 89 PHE A CA 1
ATOM 698 C C . PHE A 1 89 ? 5.243 -5.452 -15.867 1.00 94.19 89 PHE A C 1
ATOM 700 O O . PHE A 1 89 ? 5.741 -6.508 -15.483 1.00 94.19 89 PHE A O 1
ATOM 707 N N . SER A 1 90 ? 3.916 -5.275 -15.870 1.00 94.94 90 SER A N 1
ATOM 708 C CA . SER A 1 90 ? 2.987 -6.330 -15.436 1.00 94.94 90 SER A CA 1
ATOM 709 C C . SER A 1 90 ? 2.983 -7.572 -16.339 1.00 94.94 90 SER A C 1
ATOM 711 O O . SER A 1 90 ? 2.423 -8.593 -15.951 1.00 94.94 90 SER A O 1
ATOM 713 N N . ALA A 1 91 ? 3.604 -7.524 -17.524 1.00 94.81 91 ALA A N 1
ATOM 714 C CA . ALA A 1 91 ? 3.748 -8.694 -18.391 1.00 94.81 91 ALA A CA 1
ATOM 715 C C . ALA A 1 91 ? 4.794 -9.708 -17.887 1.00 94.81 91 ALA A C 1
ATOM 717 O O . ALA A 1 91 ? 4.761 -10.866 -18.296 1.00 94.81 91 ALA A O 1
ATOM 718 N N . VAL A 1 92 ? 5.723 -9.285 -17.023 1.00 93.00 92 VAL A N 1
ATOM 719 C CA . VAL A 1 92 ? 6.900 -10.084 -16.625 1.00 93.00 92 VAL A CA 1
ATOM 720 C C . VAL A 1 92 ? 7.005 -10.324 -15.118 1.00 93.00 92 VAL A C 1
ATOM 722 O O . VAL A 1 92 ? 7.910 -11.016 -14.663 1.00 93.00 92 VAL A O 1
ATOM 725 N N . GLY A 1 93 ? 6.085 -9.773 -14.328 1.00 88.81 93 GLY A N 1
ATOM 726 C CA . GLY A 1 93 ? 6.091 -9.896 -12.876 1.00 88.81 93 GLY A CA 1
ATOM 727 C C . GLY A 1 93 ? 4.840 -9.294 -12.244 1.00 88.81 93 GLY A C 1
ATOM 728 O O . GLY A 1 93 ? 4.049 -8.627 -12.914 1.00 88.81 93 GLY A O 1
ATOM 729 N N . ARG A 1 94 ? 4.660 -9.555 -10.948 1.00 78.75 94 ARG A N 1
ATOM 730 C CA . ARG A 1 94 ? 3.548 -9.044 -10.140 1.00 78.75 94 ARG A CA 1
ATOM 731 C C . ARG A 1 94 ? 4.023 -8.009 -9.132 1.00 78.75 94 ARG A C 1
ATOM 733 O O . ARG A 1 94 ? 5.081 -8.254 -8.519 1.00 78.75 94 ARG A O 1
#

Foldseek 3Di:
DVAQVPDPVRKGFLVVVCPPPVNVVVDPDLQRVLVVQCPDPFKDADPVSGIIGGPDDDDVVNVVVVVVPDDDDPDDDPPDDPVVVCVVCVVPHD

Organism: Punica granatum (NCBI:txid22663)